Protein AF-A0A9E3ECH0-F1 (afdb_monomer)

Radius of gyration: 12.45 Å; Cα contacts (8 Å, |Δi|>4): 63; chains: 1; bounding box: 24×24×29 Å

pLDDT: mean 84.36, std 11.04, range [45.81, 96.19]

Mean predicted aligned error: 5.85 Å

Secondary structure (DSSP, 8-state):
-HHHHHHHHHHHHHTT---HHHHHHHHHHTTS--HHHHHHHT-GGGTTSPPPPS----

Solvent-accessible surface area (backbone atoms only — not comparable to full-atom values): 3291 Å² total; per-residue (Å²): 111,71,71,60,39,53,48,50,29,49,43,32,34,77,71,68,67,39,52,68,70,57,23,48,47,59,37,34,23,74,76,36,45,16,27,73,56,9,49,75,72,67,38,71,86,30,33,89,37,73,61,36,64,83,81,85,88,128

Structure (mmCIF, N/CA/C/O backbone):
data_AF-A0A9E3ECH0-F1
#
_entry.id   AF-A0A9E3ECH0-F1
#
loop_
_atom_site.group_PDB
_atom_site.id
_atom_site.type_symbol
_atom_site.label_atom_id
_atom_site.label_alt_id
_atom_site.label_comp_id
_atom_site.label_asym_id
_atom_site.label_entity_id
_atom_site.label_seq_id
_atom_site.pdbx_PDB_ins_code
_atom_site.Cartn_x
_atom_site.Cartn_y
_atom_site.Cartn_z
_atom_site.occupancy
_atom_site.B_iso_or_equiv
_atom_site.auth_seq_id
_atom_site.auth_comp_id
_atom_site.auth_asym_id
_atom_site.auth_atom_id
_atom_site.pdbx_PDB_model_num
ATOM 1 N N . ASN A 1 1 ? -3.414 -10.149 -7.255 1.00 68.38 1 ASN A N 1
ATOM 2 C CA . ASN A 1 1 ? -3.330 -8.790 -6.682 1.00 68.38 1 ASN A CA 1
ATOM 3 C C . ASN A 1 1 ? -4.619 -8.314 -5.989 1.00 68.38 1 ASN A C 1
ATOM 5 O O . ASN A 1 1 ? -4.537 -7.828 -4.869 1.00 68.38 1 ASN A O 1
ATOM 9 N N . ALA A 1 2 ? -5.818 -8.535 -6.554 1.00 79.56 2 ALA A N 1
ATOM 10 C CA . ALA A 1 2 ? -7.088 -8.028 -5.987 1.00 79.56 2 ALA A CA 1
ATOM 11 C C . ALA A 1 2 ? -7.452 -8.504 -4.567 1.00 79.56 2 ALA A C 1
ATOM 13 O O . ALA A 1 2 ? -7.905 -7.726 -3.737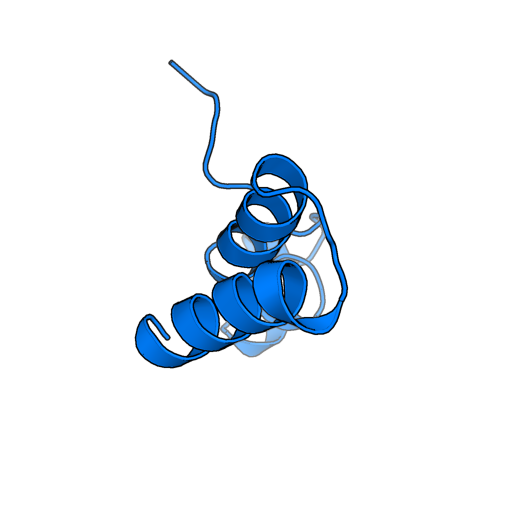 1.00 79.56 2 ALA A O 1
ATOM 14 N N . ARG A 1 3 ? -7.244 -9.788 -4.260 1.00 87.06 3 ARG A N 1
ATOM 15 C CA . ARG A 1 3 ? -7.588 -10.341 -2.937 1.00 87.06 3 ARG A CA 1
ATOM 16 C C . ARG A 1 3 ? -6.660 -9.831 -1.828 1.00 87.06 3 ARG A C 1
ATOM 18 O O . ARG A 1 3 ? -7.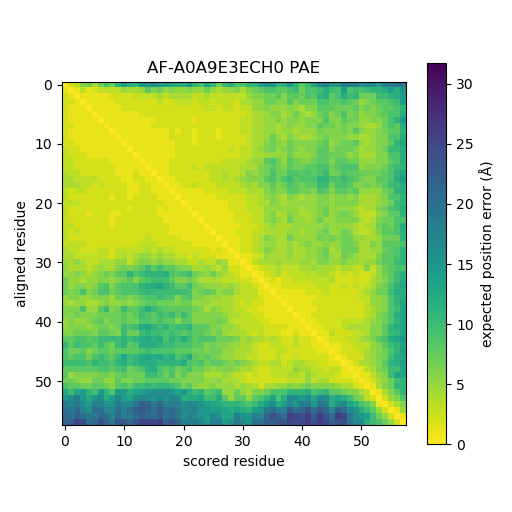111 -9.607 -0.713 1.00 87.06 3 ARG A O 1
ATOM 25 N N . VAL A 1 4 ? -5.380 -9.628 -2.151 1.00 87.00 4 VAL A N 1
ATOM 26 C CA . VAL A 1 4 ? -4.365 -9.128 -1.209 1.00 87.00 4 VAL A CA 1
ATOM 27 C C . VAL A 1 4 ? -4.592 -7.646 -0.916 1.00 87.00 4 VAL A C 1
ATOM 29 O O . VAL A 1 4 ? -4.608 -7.257 0.246 1.00 87.00 4 VAL A O 1
ATOM 32 N N . SER A 1 5 ? -4.860 -6.835 -1.941 1.00 88.25 5 SER A N 1
ATOM 33 C CA . SER A 1 5 ? -5.216 -5.420 -1.759 1.00 88.25 5 SER A CA 1
ATOM 34 C C . SER A 1 5 ? -6.513 -5.247 -0.957 1.00 88.25 5 SER A C 1
ATOM 36 O O . SER A 1 5 ? -6.542 -4.438 -0.034 1.00 88.25 5 SER A O 1
ATOM 38 N N . ALA A 1 6 ? -7.542 -6.066 -1.208 1.00 90.38 6 ALA A N 1
ATOM 39 C CA . ALA A 1 6 ? -8.769 -6.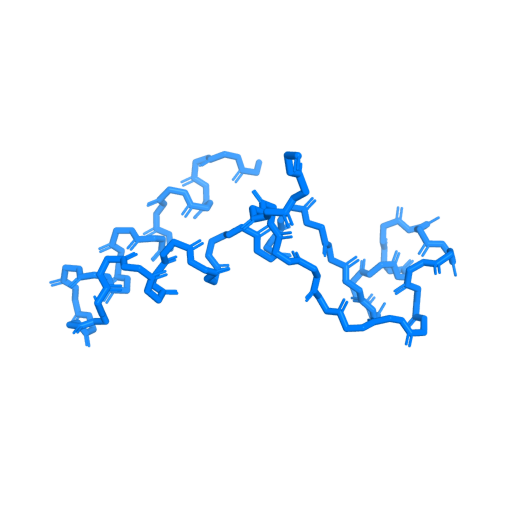063 -0.405 1.00 90.38 6 ALA A CA 1
ATOM 40 C C . ALA A 1 6 ? -8.526 -6.444 1.069 1.00 90.38 6 ALA A C 1
ATOM 42 O O . ALA A 1 6 ? -9.132 -5.859 1.968 1.00 90.38 6 ALA A O 1
ATOM 43 N N . PHE A 1 7 ? -7.627 -7.402 1.327 1.00 92.19 7 PHE A N 1
ATOM 44 C CA . PHE A 1 7 ? -7.228 -7.763 2.688 1.00 92.19 7 PHE A CA 1
ATOM 45 C C . PHE A 1 7 ? -6.524 -6.601 3.397 1.00 92.19 7 PHE A C 1
ATOM 47 O O . PHE A 1 7 ? -6.933 -6.247 4.500 1.00 92.19 7 PHE A O 1
ATOM 54 N N . PHE A 1 8 ? -5.519 -5.984 2.764 1.00 90.88 8 PHE A N 1
ATOM 55 C CA . PHE A 1 8 ? -4.804 -4.836 3.335 1.00 90.88 8 PHE A CA 1
ATOM 56 C C . PHE A 1 8 ? -5.750 -3.676 3.641 1.00 90.88 8 PHE A C 1
ATOM 58 O O . PHE A 1 8 ? -5.762 -3.189 4.767 1.00 90.88 8 PHE A O 1
ATOM 65 N N . HIS A 1 9 ? -6.604 -3.306 2.685 1.00 92.06 9 HIS A N 1
ATOM 66 C CA . HIS A 1 9 ? -7.601 -2.253 2.865 1.00 92.06 9 HIS A CA 1
ATOM 67 C C . HIS A 1 9 ? -8.493 -2.502 4.091 1.00 92.06 9 HIS A C 1
ATOM 69 O O . HIS A 1 9 ? -8.641 -1.637 4.957 1.00 92.06 9 HIS A O 1
ATOM 75 N N . ARG A 1 10 ? -9.051 -3.715 4.204 1.00 94.94 10 ARG A N 1
ATOM 76 C CA . ARG A 1 10 ? -9.909 -4.080 5.333 1.00 94.94 10 ARG A CA 1
ATOM 77 C C . ARG A 1 10 ? -9.139 -4.128 6.652 1.00 94.94 10 ARG A C 1
ATOM 79 O O . ARG A 1 10 ? -9.673 -3.719 7.675 1.00 94.94 10 ARG A O 1
ATOM 86 N N . TYR A 1 11 ? -7.904 -4.622 6.644 1.00 94.00 11 TYR A N 1
ATOM 87 C CA . TYR A 1 11 ? -7.059 -4.681 7.833 1.00 94.00 11 TYR A CA 1
ATOM 88 C C . TYR A 1 11 ? -6.724 -3.280 8.358 1.00 94.00 11 TYR A C 1
ATOM 90 O O . TYR A 1 11 ? -6.884 -3.017 9.548 1.00 94.00 11 TYR A O 1
ATOM 98 N N . GLU A 1 12 ? -6.328 -2.353 7.485 1.00 93.88 12 GLU A N 1
ATOM 99 C CA . GLU A 1 12 ? -6.019 -0.979 7.887 1.00 93.88 12 GLU A CA 1
ATOM 100 C C . GLU A 1 12 ? -7.231 -0.265 8.492 1.00 93.88 12 GLU A C 1
ATOM 102 O O . GLU A 1 12 ? -7.108 0.377 9.536 1.00 93.88 12 GLU A O 1
ATOM 107 N N . ARG A 1 13 ? -8.412 -0.421 7.889 1.00 95.88 13 ARG A N 1
ATOM 108 C CA . ARG A 1 13 ? -9.641 0.182 8.407 1.00 95.88 13 ARG A CA 1
ATOM 109 C C . ARG A 1 13 ? -10.128 -0.483 9.695 1.00 95.88 13 ARG A C 1
ATOM 111 O O . ARG A 1 13 ? -10.323 0.192 10.700 1.00 95.88 13 ARG A O 1
ATOM 118 N N . ASP A 1 14 ? -10.323 -1.801 9.669 1.00 94.50 14 ASP A N 1
ATOM 119 C CA . ASP A 1 14 ? -11.025 -2.530 10.734 1.00 94.50 14 ASP A CA 1
ATOM 120 C C . ASP A 1 14 ? -10.108 -2.852 11.929 1.00 94.50 14 ASP A C 1
ATOM 122 O O . ASP A 1 14 ? -10.600 -3.042 13.041 1.00 94.50 14 ASP A O 1
ATOM 126 N N . ARG A 1 15 ? -8.785 -2.971 11.724 1.00 96.19 15 ARG A N 1
ATOM 127 C CA . ARG A 1 15 ? -7.825 -3.322 12.792 1.00 96.19 15 ARG A CA 1
ATOM 128 C C . ARG A 1 15 ? -6.927 -2.170 13.215 1.00 96.19 15 ARG A C 1
ATOM 130 O O . ARG A 1 15 ? -6.624 -2.081 14.399 1.00 96.19 15 ARG A O 1
ATOM 137 N N . LEU A 1 16 ? -6.493 -1.320 12.285 1.00 94.62 16 LEU A N 1
ATOM 138 C CA . LEU A 1 16 ? -5.594 -0.201 12.598 1.00 94.62 16 LEU A CA 1
ATOM 139 C C . LEU A 1 16 ? -6.331 1.134 12.785 1.00 94.62 16 LEU A C 1
ATOM 141 O O . LEU A 1 16 ? -5.700 2.119 13.160 1.00 94.62 16 LEU A O 1
ATOM 145 N N . GLY A 1 17 ? -7.644 1.183 12.531 1.00 94.12 17 GLY A N 1
ATOM 146 C CA . GLY A 1 17 ? -8.449 2.399 12.678 1.00 94.12 17 GLY A CA 1
ATOM 147 C C . GLY A 1 17 ? -8.091 3.498 11.675 1.00 94.12 17 GLY A C 1
ATOM 148 O O . GLY A 1 17 ? -8.396 4.668 11.904 1.00 94.12 17 GLY A O 1
ATOM 149 N N . VAL A 1 18 ? -7.424 3.148 10.573 1.00 95.19 18 VAL A N 1
ATOM 150 C CA . VAL A 1 18 ? -7.112 4.090 9.496 1.00 95.19 18 VAL A CA 1
ATOM 151 C C . VAL A 1 18 ? -8.421 4.518 8.836 1.00 95.19 18 VAL A C 1
ATOM 153 O O . VAL A 1 18 ? -9.316 3.700 8.618 1.00 95.19 18 VAL A O 1
ATOM 156 N N . SER A 1 19 ? -8.550 5.806 8.510 1.00 94.00 19 SER A N 1
ATOM 157 C CA . SER A 1 19 ? -9.751 6.303 7.837 1.00 94.00 19 SER A CA 1
ATOM 158 C C . SER A 1 19 ? -9.957 5.594 6.497 1.00 94.00 19 SER A C 1
ATOM 160 O O . SER A 1 19 ? -8.995 5.282 5.797 1.00 94.00 19 SER A O 1
ATOM 162 N N . GLU A 1 20 ? -11.215 5.382 6.109 1.00 92.06 20 GLU A N 1
ATOM 163 C CA . GLU A 1 20 ? -11.573 4.754 4.827 1.00 92.06 20 GLU A CA 1
ATOM 164 C C . GLU A 1 20 ? -10.841 5.414 3.646 1.00 92.06 20 GLU A C 1
ATOM 166 O O . GLU A 1 20 ? -10.269 4.726 2.805 1.00 92.06 20 GLU A O 1
ATOM 171 N N . ALA A 1 21 ? -10.775 6.751 3.629 1.00 90.25 21 ALA A N 1
ATOM 172 C CA . ALA A 1 21 ? -10.074 7.505 2.593 1.00 90.25 21 ALA A CA 1
ATOM 173 C C . ALA A 1 21 ? -8.564 7.202 2.555 1.00 90.25 21 ALA A C 1
ATOM 175 O O . ALA A 1 21 ? -8.004 7.019 1.477 1.00 90.25 21 ALA A O 1
ATOM 176 N N . ALA A 1 22 ? -7.903 7.108 3.712 1.00 88.88 22 ALA A N 1
ATOM 177 C CA . ALA A 1 22 ? -6.474 6.811 3.780 1.00 88.88 22 ALA A CA 1
ATOM 178 C C . ALA A 1 22 ? -6.165 5.331 3.491 1.00 88.88 22 ALA A C 1
ATOM 180 O O . ALA A 1 22 ? -5.204 5.037 2.783 1.00 88.88 22 ALA A O 1
ATOM 181 N N . ALA A 1 23 ? -6.992 4.401 3.977 1.00 91.06 23 ALA A N 1
ATOM 182 C CA . ALA A 1 23 ? -6.859 2.974 3.683 1.00 91.06 23 ALA A CA 1
ATOM 183 C C . ALA A 1 23 ? -7.082 2.698 2.189 1.00 91.06 23 ALA A C 1
ATOM 185 O O . ALA A 1 23 ? -6.393 1.885 1.574 1.00 91.06 23 ALA A O 1
ATOM 186 N N . ARG A 1 24 ? -8.025 3.411 1.563 1.00 88.06 24 ARG A N 1
ATOM 187 C CA . ARG A 1 24 ? -8.211 3.373 0.113 1.00 88.06 24 ARG A CA 1
ATOM 188 C C . ARG A 1 24 ? -7.020 3.977 -0.634 1.00 88.06 24 ARG A C 1
ATOM 190 O O . ARG A 1 24 ? -6.549 3.357 -1.583 1.00 88.06 24 ARG A O 1
ATOM 197 N N . ALA A 1 25 ? -6.481 5.104 -0.159 1.00 86.44 25 ALA A N 1
ATOM 198 C CA . ALA A 1 25 ? -5.262 5.715 -0.697 1.00 86.44 25 ALA A CA 1
ATOM 199 C C . ALA A 1 25 ? -4.093 4.732 -0.790 1.00 86.44 25 ALA A C 1
ATOM 201 O O . ALA A 1 25 ? -3.481 4.570 -1.844 1.00 86.44 25 ALA A O 1
ATOM 202 N N . ARG A 1 26 ? -3.832 4.015 0.301 1.00 87.12 26 ARG A N 1
ATOM 203 C CA . ARG A 1 26 ? -2.755 3.024 0.380 1.00 87.12 26 ARG A CA 1
ATOM 204 C C . ARG A 1 26 ? -3.040 1.756 -0.414 1.00 87.12 26 ARG A C 1
ATOM 206 O O . ARG A 1 26 ? -2.121 1.151 -0.948 1.00 87.12 26 ARG A O 1
ATOM 213 N N . MET A 1 27 ? -4.300 1.340 -0.516 1.00 88.38 27 MET A N 1
ATOM 214 C CA . MET A 1 27 ? -4.660 0.206 -1.364 1.00 88.38 27 MET A CA 1
ATOM 215 C C . MET A 1 27 ? -4.369 0.506 -2.839 1.00 88.38 27 MET A C 1
ATOM 217 O O . MET A 1 27 ? -3.874 -0.358 -3.557 1.00 88.38 27 MET A O 1
ATOM 221 N N . GLU A 1 28 ? -4.687 1.711 -3.308 1.00 85.69 28 GLU A N 1
ATOM 222 C CA . GLU A 1 28 ? -4.553 2.072 -4.721 1.00 85.69 28 GLU A CA 1
ATOM 223 C C . GLU A 1 28 ? -3.087 2.224 -5.170 1.00 85.69 28 GLU A C 1
ATOM 225 O O . GLU A 1 28 ? -2.776 1.895 -6.313 1.00 85.69 28 GLU A O 1
ATOM 230 N N . THR A 1 29 ? -2.160 2.588 -4.276 1.00 83.19 29 THR A N 1
ATOM 231 C CA . THR A 1 29 ? -0.718 2.644 -4.594 1.00 83.19 29 THR A CA 1
ATOM 232 C C . THR A 1 29 ? -0.101 1.283 -4.913 1.00 83.19 29 THR A C 1
ATOM 234 O O . THR A 1 29 ? 0.867 1.209 -5.670 1.00 83.19 29 THR A O 1
ATOM 237 N N . ILE A 1 30 ? -0.689 0.192 -4.406 1.00 83.56 30 ILE A N 1
ATOM 238 C CA . ILE A 1 30 ? -0.293 -1.188 -4.742 1.00 83.56 30 ILE A CA 1
ATOM 239 C C . ILE A 1 30 ? -0.493 -1.465 -6.243 1.00 83.56 30 ILE A C 1
ATOM 241 O O . ILE A 1 30 ? 0.202 -2.299 -6.821 1.00 83.56 30 ILE A O 1
ATOM 245 N N . TRP A 1 31 ? -1.434 -0.769 -6.885 1.00 81.31 31 TRP A N 1
ATOM 246 C CA . TRP A 1 31 ? -1.798 -0.986 -8.285 1.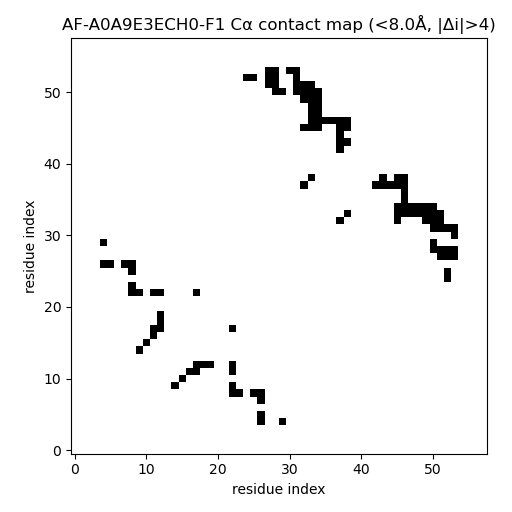00 81.31 31 TRP A CA 1
ATOM 247 C C . TRP A 1 31 ? -1.027 -0.115 -9.277 1.00 81.31 31 TRP A C 1
ATOM 249 O O . TRP A 1 31 ? -1.036 -0.425 -10.466 1.00 81.31 31 TRP A O 1
ATOM 259 N N . ARG A 1 32 ? -0.351 0.945 -8.817 1.00 81.00 32 ARG A N 1
ATOM 260 C CA . ARG A 1 32 ? 0.546 1.775 -9.639 1.00 81.00 32 ARG A CA 1
ATOM 261 C C . ARG A 1 32 ? 1.865 2.011 -8.892 1.00 81.00 32 ARG A C 1
ATOM 263 O O . ARG A 1 32 ? 2.102 3.114 -8.383 1.00 81.00 32 ARG A O 1
ATOM 270 N N . PRO A 1 33 ? 2.691 0.961 -8.749 1.00 81.06 33 PRO A N 1
ATOM 271 C CA . PRO A 1 33 ? 3.914 1.062 -7.980 1.00 81.06 33 PRO A CA 1
ATOM 272 C C . PRO A 1 33 ? 4.945 1.946 -8.687 1.00 81.06 33 PRO A C 1
ATOM 274 O O . PRO A 1 33 ? 5.102 1.864 -9.897 1.00 81.06 33 PRO A O 1
ATOM 277 N N . GLY A 1 34 ? 5.647 2.768 -7.911 1.00 86.69 34 GLY A N 1
ATOM 278 C CA . GLY A 1 34 ? 6.860 3.460 -8.335 1.00 86.69 34 GLY A CA 1
ATOM 279 C C . GLY A 1 34 ? 8.100 2.847 -7.674 1.00 86.69 34 GLY A C 1
ATOM 280 O O . GLY A 1 34 ? 7.999 1.851 -6.941 1.00 86.69 34 GLY A O 1
ATOM 281 N N . GLY A 1 35 ? 9.267 3.452 -7.884 1.00 87.25 35 GLY A N 1
ATOM 282 C CA . GLY A 1 35 ? 10.495 3.093 -7.172 1.00 87.25 35 GLY A CA 1
ATOM 283 C C . GLY A 1 35 ? 10.978 1.664 -7.434 1.00 87.25 35 GLY A C 1
ATOM 284 O O . GLY A 1 35 ? 10.815 1.096 -8.513 1.00 87.25 35 GLY A O 1
ATOM 285 N N . VAL A 1 36 ? 11.529 1.037 -6.392 1.00 85.38 36 VAL A N 1
ATOM 286 C CA . VAL A 1 36 ? 12.017 -0.356 -6.425 1.00 85.38 36 VAL A CA 1
ATOM 287 C C . VAL A 1 36 ? 10.958 -1.368 -6.864 1.00 85.38 36 VAL A C 1
ATOM 289 O O . VAL A 1 36 ? 11.298 -2.377 -7.476 1.00 85.38 36 VAL A O 1
ATOM 292 N N . TRP A 1 37 ? 9.678 -1.110 -6.588 1.00 82.56 37 TRP A N 1
ATOM 293 C CA . TRP A 1 37 ? 8.603 -2.001 -7.020 1.00 82.56 37 TRP A CA 1
ATOM 294 C C . TRP A 1 37 ? 8.313 -1.889 -8.515 1.00 82.56 37 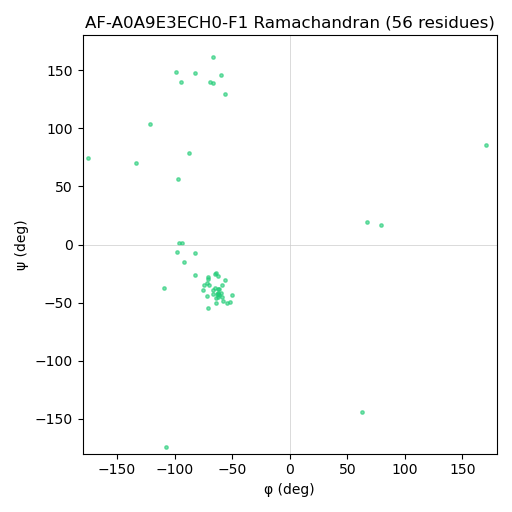TRP A C 1
ATOM 296 O O . TRP A 1 37 ? 8.016 -2.912 -9.125 1.00 82.56 37 TRP A O 1
ATOM 306 N N . ALA A 1 38 ? 8.428 -0.694 -9.101 1.00 86.00 38 ALA A N 1
ATOM 307 C CA . ALA A 1 38 ? 8.347 -0.510 -10.549 1.00 86.00 38 ALA A CA 1
ATOM 308 C C . ALA A 1 38 ? 9.488 -1.257 -11.255 1.00 86.00 38 ALA A C 1
ATOM 310 O O . ALA A 1 38 ? 9.238 -2.049 -12.161 1.00 86.00 38 ALA A O 1
ATOM 311 N N . SER A 1 39 ? 10.712 -1.128 -10.731 1.00 87.69 39 SER A N 1
ATOM 312 C CA . SER A 1 39 ? 11.877 -1.871 -11.229 1.00 87.69 39 SER A CA 1
ATOM 313 C C . SER A 1 39 ? 11.679 -3.387 -11.149 1.00 87.69 39 SER A C 1
ATOM 315 O O . SER A 1 39 ? 11.894 -4.111 -12.119 1.00 87.69 39 SER A O 1
ATOM 317 N N . PHE A 1 40 ? 11.172 -3.880 -10.013 1.00 86.25 40 PHE A N 1
ATOM 318 C CA . PHE A 1 40 ? 10.902 -5.303 -9.803 1.00 86.25 40 PHE A CA 1
ATOM 319 C C . PHE A 1 40 ? 9.921 -5.898 -10.828 1.00 86.25 40 PHE A C 1
ATOM 321 O O . PHE A 1 40 ? 10.068 -7.060 -11.204 1.00 86.25 40 PHE A O 1
ATOM 328 N N . ILE A 1 41 ? 8.928 -5.123 -11.283 1.00 85.75 41 ILE A N 1
ATOM 329 C CA . ILE A 1 41 ? 7.944 -5.572 -12.285 1.00 85.75 41 ILE A CA 1
ATOM 330 C C . ILE A 1 41 ? 8.329 -5.212 -13.729 1.00 85.75 41 ILE A C 1
ATOM 332 O O . ILE A 1 41 ? 7.567 -5.524 -14.643 1.00 85.75 41 ILE A O 1
ATOM 336 N N . GLY A 1 42 ? 9.488 -4.581 -13.941 1.00 88.75 42 GLY A N 1
ATOM 337 C CA . GLY A 1 42 ? 9.976 -4.164 -15.258 1.00 88.75 42 GLY A CA 1
ATOM 338 C C . GLY A 1 42 ? 9.346 -2.879 -15.809 1.00 88.75 42 GLY A C 1
ATOM 339 O O . GLY A 1 42 ? 9.452 -2.630 -17.007 1.00 88.75 42 GLY A O 1
ATOM 340 N N . ASP A 1 43 ? 8.694 -2.069 -14.971 1.00 85.56 43 ASP A N 1
ATOM 341 C CA . ASP A 1 43 ? 8.188 -0.740 -15.338 1.00 85.56 43 ASP A CA 1
ATOM 342 C C . ASP A 1 43 ? 9.285 0.317 -15.130 1.00 85.56 43 ASP A C 1
ATOM 344 O O . ASP A 1 43 ? 9.312 1.035 -14.129 1.00 85.56 43 ASP A O 1
ATOM 348 N N . THR A 1 44 ? 10.218 0.394 -16.081 1.00 87.19 44 THR A N 1
ATOM 349 C CA . THR A 1 44 ? 11.374 1.304 -16.013 1.00 87.19 44 THR A CA 1
ATOM 350 C C . THR A 1 44 ? 10.984 2.784 -16.028 1.00 87.19 44 THR A C 1
ATOM 352 O O . THR A 1 44 ? 11.730 3.622 -15.530 1.00 87.19 44 THR A O 1
ATOM 355 N N . GLU A 1 45 ? 9.816 3.132 -16.578 1.00 85.69 45 GLU A N 1
ATOM 356 C CA . GLU A 1 45 ? 9.329 4.519 -16.629 1.00 85.69 45 GLU A CA 1
ATOM 357 C C . GLU A 1 45 ? 8.905 5.031 -15.246 1.00 85.69 45 GLU A C 1
ATOM 359 O O . GLU A 1 45 ? 9.014 6.222 -14.957 1.00 85.69 45 GLU A O 1
ATOM 364 N N . SER A 1 46 ? 8.445 4.135 -14.370 1.00 84.00 46 SER A N 1
ATOM 365 C CA . SER A 1 46 ? 7.970 4.481 -13.027 1.00 84.00 46 SER A CA 1
ATOM 366 C C . SER A 1 46 ? 9.034 4.303 -11.930 1.00 84.00 46 SER A C 1
ATOM 368 O O . SER A 1 46 ? 8.750 4.561 -10.760 1.00 84.00 46 SER A O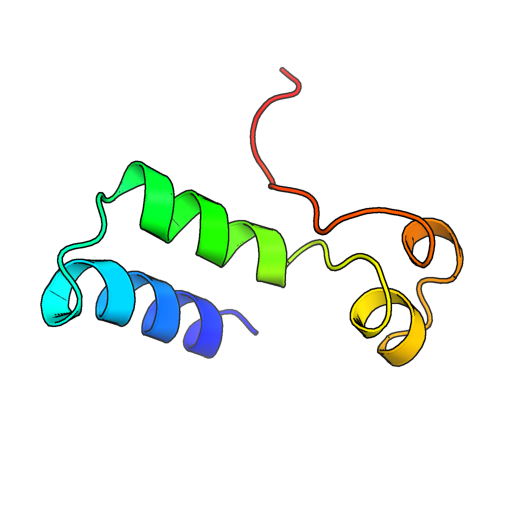 1
ATOM 370 N N . GLU A 1 47 ? 10.265 3.900 -12.266 1.00 87.62 47 GLU A N 1
ATOM 371 C CA . GLU A 1 47 ? 11.357 3.689 -11.296 1.00 87.62 47 GLU A CA 1
ATOM 372 C C . GLU A 1 47 ? 11.751 4.958 -10.533 1.00 87.62 47 GLU A C 1
ATOM 374 O O . GLU A 1 47 ? 12.031 4.897 -9.337 1.00 87.62 47 GLU A O 1
ATOM 379 N N . GLY A 1 48 ? 11.761 6.111 -11.205 1.00 86.00 48 GLY A N 1
ATOM 380 C CA . GLY A 1 48 ? 12.079 7.405 -10.589 1.00 86.00 48 GLY A CA 1
ATOM 381 C C . GLY A 1 48 ? 10.903 8.054 -9.855 1.00 86.00 48 GLY A C 1
ATOM 382 O O . GLY A 1 48 ? 11.079 9.068 -9.182 1.00 86.00 48 GLY A O 1
ATOM 383 N N . GLU A 1 49 ? 9.708 7.481 -9.979 1.00 84.75 49 GLU A N 1
ATOM 384 C CA . GLU A 1 49 ? 8.463 8.083 -9.517 1.00 84.75 49 GLU A CA 1
ATOM 385 C C . GLU A 1 49 ? 8.039 7.521 -8.150 1.00 84.75 49 GLU A C 1
ATOM 387 O O . GLU A 1 49 ? 8.278 6.346 -7.848 1.00 84.75 49 GLU A O 1
ATOM 392 N N . PRO A 1 50 ? 7.363 8.316 -7.298 1.00 82.38 50 PRO A N 1
ATOM 393 C CA . PRO A 1 50 ? 6.704 7.780 -6.116 1.00 82.38 50 PRO A CA 1
ATOM 394 C C . PRO A 1 50 ? 5.531 6.872 -6.514 1.00 82.38 50 PRO A C 1
ATOM 396 O O . PRO A 1 50 ? 4.992 6.950 -7.620 1.00 82.38 50 PRO A O 1
ATOM 399 N N . HIS A 1 51 ? 5.080 6.025 -5.583 1.00 81.44 51 HIS A N 1
ATOM 400 C CA . HIS A 1 51 ? 3.867 5.237 -5.798 1.00 81.44 51 HIS A CA 1
ATOM 401 C C . HIS A 1 51 ? 2.672 6.140 -6.120 1.00 81.44 51 HIS A C 1
ATOM 403 O O . HIS A 1 51 ? 2.379 7.078 -5.373 1.00 81.44 51 HIS A O 1
ATOM 409 N N . ARG A 1 52 ? 1.952 5.837 -7.204 1.00 79.75 52 ARG A N 1
ATOM 410 C CA . ARG A 1 52 ? 0.831 6.665 -7.661 1.00 79.75 52 ARG A CA 1
ATOM 411 C C . ARG A 1 52 ? -0.488 6.134 -7.114 1.00 79.75 52 ARG A C 1
ATOM 413 O O . ARG A 1 52 ? 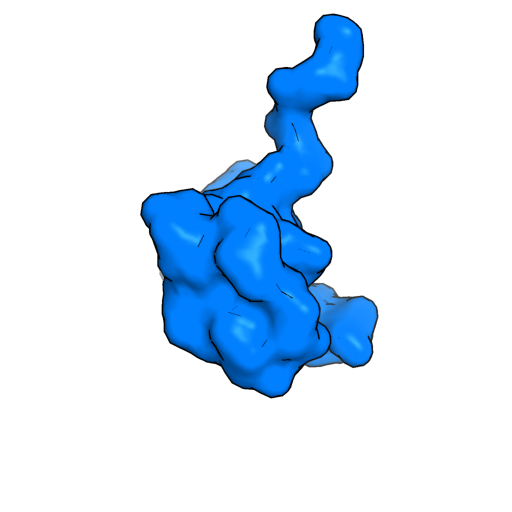-0.734 4.934 -7.093 1.00 79.75 52 ARG A O 1
ATOM 420 N N . TYR A 1 53 ? -1.361 7.043 -6.707 1.00 74.88 53 TYR A N 1
ATOM 421 C CA . TYR A 1 53 ? -2.749 6.742 -6.362 1.00 74.88 53 TYR A CA 1
ATOM 422 C C . TYR A 1 53 ? -3.611 6.688 -7.636 1.00 74.88 53 TYR A C 1
ATOM 424 O O . TYR A 1 53 ? -3.344 7.413 -8.596 1.00 74.88 53 TYR A O 1
ATOM 432 N N . ALA A 1 54 ? -4.650 5.851 -7.669 1.00 64.06 54 ALA A N 1
ATOM 433 C CA . ALA A 1 54 ? -5.545 5.709 -8.815 1.00 64.06 54 ALA A CA 1
ATOM 434 C C . ALA A 1 54 ? -6.819 6.554 -8.634 1.00 64.06 54 ALA A C 1
ATOM 436 O O . ALA A 1 54 ? -7.930 6.041 -8.721 1.00 64.06 54 ALA A O 1
ATOM 437 N N . GLY A 1 55 ? -6.692 7.869 -8.413 1.00 55.28 55 GLY A N 1
ATOM 438 C CA . GLY A 1 55 ? -7.906 8.666 -8.230 1.00 55.28 55 GLY A CA 1
ATOM 439 C C . GLY A 1 55 ? -7.756 10.171 -8.081 1.00 55.28 55 GLY A C 1
ATOM 440 O O . GLY A 1 55 ? -7.999 10.690 -6.994 1.00 55.28 55 GLY A O 1
ATOM 441 N N . ARG A 1 56 ? -7.475 10.867 -9.189 1.00 51.94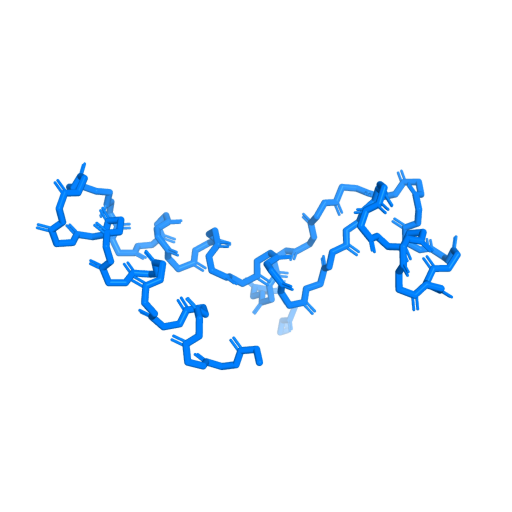 56 ARG A N 1
ATOM 442 C CA . ARG A 1 56 ? -8.247 12.027 -9.694 1.00 51.94 56 ARG A CA 1
ATOM 443 C C . ARG A 1 56 ? -7.482 12.702 -10.839 1.00 51.94 56 ARG A C 1
ATOM 445 O O . ARG A 1 56 ? -6.789 13.679 -10.613 1.00 51.94 56 ARG A O 1
ATOM 452 N N . ASP A 1 57 ? -7.687 12.181 -12.042 1.00 45.81 57 ASP A N 1
ATOM 453 C CA . ASP A 1 57 ? -7.793 12.996 -13.253 1.00 45.81 57 ASP A CA 1
ATOM 454 C C . ASP A 1 57 ? -9.181 12.661 -13.820 1.00 45.81 57 ASP A C 1
ATOM 456 O O . ASP A 1 57 ? -9.402 11.547 -14.299 1.00 45.81 57 ASP A O 1
ATOM 460 N N . TYR A 1 58 ? -10.145 13.562 -13.632 1.00 49.16 58 TYR A N 1
ATOM 461 C CA . TYR A 1 58 ? -11.365 13.633 -14.442 1.00 49.16 58 TYR A CA 1
ATOM 462 C C . TYR A 1 58 ? -11.298 14.939 -15.218 1.00 49.16 58 TYR A C 1
ATOM 464 O O . TYR A 1 58 ? -10.944 15.954 -14.572 1.00 49.16 58 TYR A O 1
#

Sequence (58 aa):
NARVSAFFHRYERDRLGVSEAAARARMETIWRPGGVWASFIGDTESEGEPHRYAGRDY

Foldseek 3Di:
DV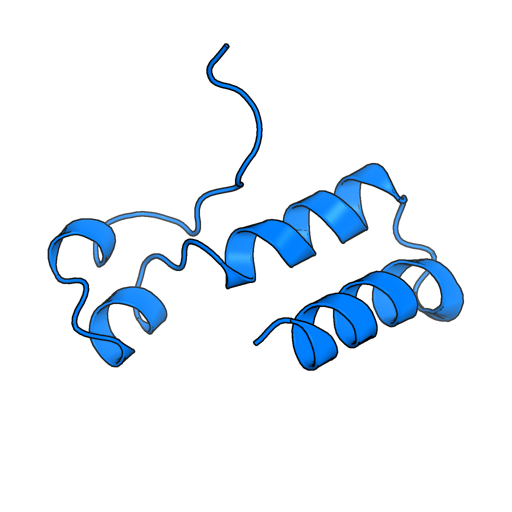VVLVVQLCCCCVPVVDDNVVSLQVSQLVVQAAAPVCVVVVVPVRNVPHRDGPDDDD